Protein AF-A0A1S8XKI8-F1 (afdb_monomer_lite)

pLDDT: mean 92.6, std 11.6, range [47.66, 98.62]

Radius of gyration: 12.08 Å; chains: 1; bounding box: 31×24×32 Å

Sequence (72 aa):
MPLSGLVRAEHDRGLLGRLLGRDPALHAYELGDLDDFFWPYTSWFRRGGQVALLYHGAVPPTLLALAGPGGR

Structure (mmCIF, N/CA/C/O backbone):
data_AF-A0A1S8XKI8-F1
#
_entry.id   AF-A0A1S8XKI8-F1
#
loop_
_atom_site.group_PDB
_atom_site.id
_atom_site.type_symbol
_atom_site.label_atom_id
_atom_site.label_alt_id
_atom_site.label_comp_id
_atom_site.label_asym_id
_atom_site.label_entity_id
_atom_s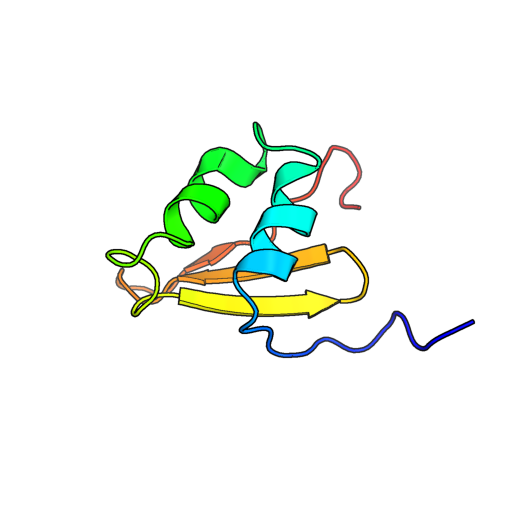ite.label_seq_id
_atom_site.pdbx_PDB_ins_code
_atom_site.Cartn_x
_atom_site.Cartn_y
_atom_site.Cartn_z
_atom_site.occupancy
_atom_site.B_iso_or_equiv
_atom_sit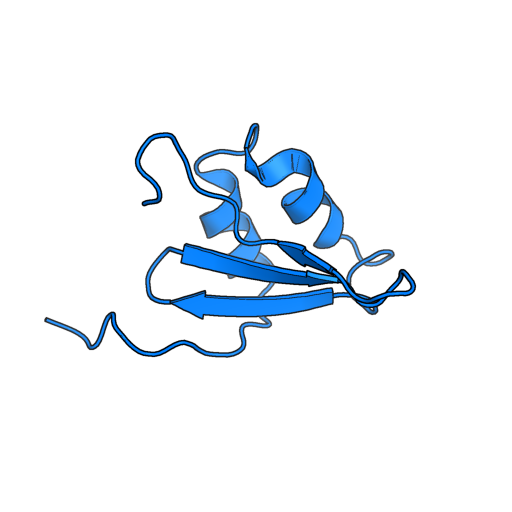e.auth_seq_id
_atom_site.auth_comp_id
_atom_site.auth_asym_id
_atom_site.auth_atom_id
_atom_site.pdbx_PDB_model_num
ATOM 1 N N . MET A 1 1 ? -15.299 -10.877 19.660 1.00 47.66 1 MET A N 1
ATOM 2 C CA . MET A 1 1 ? -14.399 -9.812 19.163 1.00 47.66 1 MET A CA 1
ATOM 3 C C . MET A 1 1 ? -13.304 -10.489 18.354 1.00 47.66 1 MET A C 1
ATOM 5 O O . MET A 1 1 ? -12.510 -11.192 18.969 1.00 47.66 1 MET A O 1
ATOM 9 N N . PRO A 1 2 ? -13.302 -10.428 17.011 1.00 48.84 2 PRO A N 1
ATOM 10 C CA . PRO A 1 2 ? -12.253 -11.090 16.245 1.00 48.84 2 PRO A CA 1
ATOM 11 C C . PRO A 1 2 ? -10.913 -10.396 16.516 1.00 48.84 2 PRO A C 1
ATOM 13 O O . PRO A 1 2 ? -10.880 -9.198 16.789 1.00 48.84 2 PRO A O 1
ATOM 16 N N . LEU A 1 3 ? -9.830 -11.172 16.472 1.00 55.12 3 LEU A N 1
ATOM 17 C CA . LEU A 1 3 ? -8.446 -10.779 16.752 1.00 55.12 3 LEU A CA 1
ATOM 18 C C . LEU A 1 3 ? -7.997 -9.603 15.860 1.00 55.12 3 LEU A C 1
ATOM 20 O O . LEU A 1 3 ? -7.379 -9.801 14.818 1.00 55.12 3 LEU A O 1
ATOM 24 N N . SER A 1 4 ? -8.294 -8.369 16.263 1.00 62.34 4 SER A N 1
ATOM 25 C CA . SER A 1 4 ? -7.912 -7.142 15.549 1.00 62.34 4 SER A CA 1
ATOM 26 C C . SER A 1 4 ? -6.423 -6.793 15.682 1.00 62.34 4 SER A C 1
ATOM 28 O O . SER A 1 4 ? -5.975 -5.809 15.103 1.00 62.34 4 SER A O 1
ATOM 30 N N . GLY A 1 5 ? -5.645 -7.585 16.429 1.00 71.81 5 GLY A N 1
ATOM 31 C CA . GLY A 1 5 ? -4.260 -7.265 16.782 1.00 71.81 5 GLY A CA 1
ATOM 32 C C . GLY A 1 5 ? -3.177 -7.779 15.830 1.00 71.81 5 GLY A C 1
ATOM 33 O O . GLY A 1 5 ? -2.069 -7.253 15.873 1.00 71.81 5 GLY A O 1
ATOM 34 N N . LEU A 1 6 ? -3.451 -8.780 14.982 1.00 88.75 6 LEU A N 1
ATOM 35 C CA . LEU A 1 6 ? -2.396 -9.376 14.153 1.00 88.75 6 LEU A CA 1
ATOM 36 C C . LEU A 1 6 ? -2.182 -8.581 12.860 1.00 88.75 6 LEU A C 1
ATOM 38 O O . LEU A 1 6 ? -3.128 -8.355 12.103 1.00 88.75 6 LEU A O 1
ATOM 42 N N . VAL A 1 7 ? -0.927 -8.224 12.595 1.00 94.06 7 VAL A N 1
ATOM 43 C CA . VAL A 1 7 ? -0.478 -7.737 11.288 1.00 94.06 7 VAL A CA 1
ATOM 44 C C . VAL A 1 7 ? -0.354 -8.925 10.334 1.00 94.06 7 VAL A C 1
ATOM 46 O O . VAL A 1 7 ? 0.175 -9.973 10.706 1.00 94.06 7 VAL A O 1
ATOM 49 N N . ARG A 1 8 ? -0.849 -8.780 9.105 1.00 95.81 8 ARG A N 1
ATOM 50 C CA . ARG A 1 8 ? -0.737 -9.789 8.042 1.00 95.81 8 ARG A CA 1
ATOM 51 C C . ARG A 1 8 ? -0.276 -9.133 6.753 1.00 95.81 8 ARG A C 1
ATOM 53 O O . ARG A 1 8 ? -0.670 -8.001 6.495 1.00 95.81 8 ARG A O 1
ATOM 60 N N . ALA A 1 9 ? 0.509 -9.849 5.954 1.00 97.88 9 ALA A N 1
ATOM 61 C CA . ALA A 1 9 ? 0.722 -9.462 4.567 1.00 97.88 9 ALA A CA 1
ATOM 62 C C . ALA A 1 9 ? -0.625 -9.489 3.826 1.00 97.88 9 ALA A C 1
ATOM 64 O O . ALA A 1 9 ? -1.436 -10.393 4.050 1.00 97.88 9 ALA A O 1
ATOM 65 N N . GLU A 1 10 ? -0.863 -8.491 2.988 1.00 98.00 10 GLU A N 1
ATOM 66 C CA . GLU A 1 10 ? -2.067 -8.347 2.176 1.00 98.00 10 GLU A CA 1
ATOM 67 C C . GLU A 1 10 ? -1.653 -8.240 0.707 1.00 98.00 10 GLU A C 1
ATOM 69 O O . GLU A 1 10 ? -0.671 -7.579 0.385 1.00 98.00 10 GLU A O 1
ATOM 74 N N . HIS A 1 11 ? -2.365 -8.918 -0.188 1.00 97.62 11 HIS A N 1
ATOM 75 C CA . HIS A 1 11 ? -2.066 -8.885 -1.627 1.00 97.62 11 HIS A CA 1
ATOM 76 C C . HIS A 1 11 ? -3.333 -8.726 -2.480 1.00 97.62 11 HIS A C 1
ATOM 78 O O . HIS A 1 11 ? -3.252 -8.641 -3.704 1.00 97.62 11 HIS A O 1
ATOM 84 N N . ASP A 1 12 ? -4.515 -8.660 -1.855 1.00 98.19 12 ASP A N 1
ATOM 85 C CA . ASP A 1 12 ? -5.757 -8.328 -2.548 1.00 98.19 12 ASP A CA 1
ATOM 86 C C . ASP A 1 12 ? -5.810 -6.816 -2.826 1.00 98.19 12 ASP A C 1
ATOM 88 O O . ASP A 1 12 ? -6.185 -6.013 -1.965 1.00 98.19 12 ASP A O 1
ATOM 92 N N . ARG A 1 13 ? -5.467 -6.429 -4.062 1.00 98.12 13 ARG A N 1
ATOM 93 C CA . ARG A 1 13 ? -5.541 -5.035 -4.537 1.00 98.12 13 ARG A CA 1
ATOM 94 C C . ARG A 1 13 ? -6.930 -4.422 -4.371 1.00 98.12 13 ARG A C 1
ATOM 96 O O . ARG A 1 13 ? -7.048 -3.246 -4.040 1.00 98.12 13 ARG A O 1
ATOM 103 N N . GLY A 1 14 ? -7.991 -5.205 -4.567 1.00 98.38 14 GLY A N 1
ATOM 104 C CA . GLY A 1 14 ? -9.363 -4.728 -4.426 1.00 98.38 14 GLY A CA 1
ATOM 105 C C . GLY A 1 14 ? -9.716 -4.424 -2.971 1.00 98.38 14 GLY A C 1
ATOM 106 O O . GLY A 1 14 ? -10.389 -3.433 -2.687 1.00 98.38 14 GLY A O 1
ATOM 107 N N . LEU A 1 15 ? -9.253 -5.250 -2.030 1.00 98.19 15 LEU A N 1
ATOM 108 C CA . LEU A 1 15 ? -9.387 -4.967 -0.601 1.00 98.19 15 LEU A CA 1
ATOM 109 C C . LEU A 1 15 ? -8.580 -3.734 -0.187 1.00 98.19 15 LEU A C 1
ATOM 111 O O . LEU A 1 15 ? -9.127 -2.886 0.517 1.00 98.19 15 LEU A O 1
ATOM 115 N N . LEU A 1 16 ? -7.330 -3.612 -0.639 1.00 98.50 16 LEU A N 1
ATOM 116 C CA . LEU A 1 16 ? -6.485 -2.445 -0.370 1.00 98.50 16 LEU A CA 1
ATOM 117 C C . LEU A 1 16 ? -7.137 -1.158 -0.888 1.00 98.50 16 LEU A C 1
ATOM 119 O O . LEU A 1 16 ? -7.326 -0.223 -0.113 1.00 98.50 16 LEU A O 1
ATOM 123 N N . GLY A 1 17 ? -7.609 -1.152 -2.138 1.00 98.44 17 GLY A N 1
ATOM 124 C CA . GLY A 1 17 ? -8.322 -0.012 -2.721 1.00 98.44 17 GLY A CA 1
ATOM 125 C C . GLY A 1 17 ? -9.576 0.381 -1.933 1.00 98.44 17 GLY A C 1
ATOM 126 O O . GLY A 1 17 ? -9.808 1.563 -1.692 1.00 98.44 17 GLY A O 1
ATOM 127 N N . ARG A 1 18 ? -10.358 -0.591 -1.437 1.00 98.38 18 ARG A N 1
ATOM 128 C CA . ARG A 1 18 ? -11.524 -0.309 -0.574 1.00 98.38 18 ARG A CA 1
ATOM 129 C C . ARG A 1 18 ? -11.150 0.285 0.786 1.00 98.38 18 ARG A C 1
ATOM 131 O O . ARG A 1 18 ? -11.943 1.038 1.346 1.00 98.38 18 ARG A O 1
ATOM 138 N N . LEU A 1 19 ? -10.011 -0.101 1.362 1.00 97.25 19 LEU A N 1
ATOM 139 C CA . LEU A 1 19 ? -9.560 0.403 2.663 1.00 97.25 19 LEU A CA 1
ATOM 140 C C . LEU A 1 19 ? -8.989 1.816 2.538 1.00 97.25 19 LEU A C 1
ATOM 142 O O . LEU A 1 19 ? -9.433 2.702 3.264 1.00 97.25 19 LEU A O 1
ATOM 146 N N . LEU A 1 20 ? -8.074 2.016 1.589 1.00 97.44 20 LEU A N 1
ATOM 147 C CA . LEU A 1 20 ? -7.428 3.299 1.302 1.00 97.44 20 LEU A CA 1
ATOM 148 C C . LEU A 1 20 ? -8.437 4.331 0.776 1.00 97.44 20 LEU A C 1
ATOM 150 O O . LEU A 1 20 ? -8.419 5.491 1.172 1.00 97.44 20 LEU A O 1
ATOM 154 N N . GLY A 1 21 ? -9.404 3.895 -0.037 1.00 97.25 21 GLY A N 1
ATOM 155 C CA . GLY A 1 21 ? -10.454 4.752 -0.595 1.00 97.25 21 GLY A CA 1
ATOM 156 C C . GLY A 1 21 ? -11.443 5.332 0.425 1.00 97.25 21 GLY A C 1
ATOM 157 O O . GLY A 1 21 ? -12.337 6.077 0.034 1.00 97.25 21 GLY A O 1
ATOM 158 N N . ARG A 1 22 ? -11.313 5.016 1.721 1.00 95.94 22 ARG A N 1
ATOM 159 C CA . ARG A 1 22 ? -12.081 5.674 2.795 1.00 95.94 22 ARG A CA 1
ATOM 160 C C . ARG A 1 22 ? -11.632 7.115 3.034 1.00 95.94 22 ARG A C 1
ATOM 162 O O . ARG A 1 22 ? -12.457 7.925 3.443 1.00 95.94 22 ARG A O 1
ATOM 169 N N . ASP A 1 23 ? -10.361 7.409 2.771 1.00 96.19 23 ASP A N 1
ATOM 170 C CA . ASP A 1 23 ? -9.793 8.759 2.774 1.00 96.19 23 ASP A CA 1
ATOM 171 C C . ASP A 1 23 ? -8.784 8.889 1.615 1.00 96.19 23 ASP A C 1
ATOM 173 O O . ASP A 1 23 ? -7.569 8.789 1.801 1.00 96.19 23 ASP A O 1
ATOM 177 N N . PRO A 1 24 ? -9.273 9.061 0.374 1.00 96.38 24 PRO A N 1
ATOM 178 C CA . PRO A 1 24 ? -8.415 9.062 -0.806 1.00 96.38 24 PRO A CA 1
ATOM 179 C C . PRO A 1 24 ? -7.467 10.265 -0.857 1.00 96.38 24 PRO A C 1
ATOM 181 O O . PRO A 1 24 ? -6.469 10.210 -1.568 1.00 96.38 24 PRO A O 1
ATOM 184 N N . ALA A 1 25 ? -7.755 11.342 -0.119 1.00 96.69 25 ALA A N 1
ATOM 185 C CA . ALA A 1 25 ? -6.860 12.489 -0.031 1.00 96.69 25 ALA A CA 1
ATOM 186 C C . ALA A 1 25 ? -5.630 12.160 0.826 1.00 96.69 25 ALA A C 1
ATOM 188 O O . ALA A 1 25 ? -4.509 12.476 0.427 1.00 96.69 25 ALA A O 1
ATOM 189 N N . LEU A 1 26 ? -5.826 11.481 1.963 1.00 96.31 26 LEU A N 1
ATOM 190 C CA . LEU A 1 26 ? -4.730 10.984 2.799 1.00 96.31 26 LEU A CA 1
ATOM 191 C C . LEU A 1 26 ? -3.888 9.930 2.065 1.00 96.31 26 LEU A C 1
ATOM 193 O O . LEU A 1 26 ? -2.663 9.938 2.167 1.00 96.31 26 LEU A O 1
ATOM 197 N N . HIS A 1 27 ? -4.548 9.051 1.309 1.00 97.38 27 HIS A N 1
ATOM 198 C CA . HIS A 1 27 ? -3.947 7.862 0.700 1.00 97.38 27 HIS A CA 1
ATOM 199 C C . HIS A 1 27 ? -3.689 7.992 -0.811 1.00 97.38 27 HIS A C 1
ATOM 201 O O . HIS A 1 27 ? -3.572 6.984 -1.503 1.00 97.38 27 HIS A O 1
ATOM 207 N N . ALA A 1 28 ? -3.604 9.212 -1.351 1.00 97.19 28 ALA A N 1
ATOM 208 C CA . ALA A 1 28 ? -3.526 9.438 -2.799 1.00 97.19 28 ALA A CA 1
ATOM 209 C C . ALA A 1 28 ? -2.352 8.699 -3.472 1.00 97.19 28 ALA A C 1
ATOM 211 O O . ALA A 1 28 ? -2.526 8.108 -4.535 1.00 97.19 28 ALA A O 1
ATOM 212 N N . TYR A 1 29 ? -1.174 8.694 -2.839 1.00 95.81 29 TYR A N 1
ATOM 213 C CA . TYR A 1 29 ? 0.000 7.985 -3.361 1.00 95.81 29 TYR A CA 1
ATOM 214 C C . TYR A 1 29 ? -0.134 6.466 -3.228 1.00 95.81 29 TYR A C 1
ATOM 216 O O . TYR A 1 29 ? 0.072 5.754 -4.204 1.00 95.81 29 TYR A O 1
ATOM 224 N N . GLU A 1 30 ? -0.595 5.985 -2.071 1.00 97.88 30 GLU A N 1
ATOM 225 C CA . GLU A 1 30 ? -0.847 4.558 -1.836 1.00 97.88 30 GLU A CA 1
ATOM 226 C C . GLU A 1 30 ? -1.898 3.986 -2.807 1.00 97.88 30 GLU A C 1
ATOM 228 O O . GLU A 1 30 ? -1.816 2.829 -3.207 1.00 97.88 30 GLU A O 1
ATOM 233 N N . LEU A 1 31 ? -2.882 4.788 -3.227 1.00 98.38 31 LEU A N 1
ATOM 234 C CA . LEU A 1 31 ? -3.846 4.396 -4.257 1.00 98.38 31 LEU A CA 1
ATOM 235 C C . LEU A 1 31 ? -3.200 4.266 -5.643 1.00 98.38 31 LEU A C 1
ATOM 237 O O . LEU A 1 31 ? -3.553 3.344 -6.374 1.00 98.38 31 LEU A O 1
ATOM 241 N N . GLY A 1 32 ? -2.253 5.142 -5.991 1.00 98.00 32 GLY A N 1
ATOM 242 C CA . GLY A 1 32 ? -1.468 5.026 -7.227 1.00 98.00 32 GLY A CA 1
ATOM 243 C C . GLY A 1 32 ? -0.540 3.808 -7.227 1.00 98.00 32 GLY A C 1
ATOM 244 O O . GLY A 1 32 ? -0.350 3.170 -8.258 1.00 98.00 32 GLY A O 1
ATOM 245 N N . ASP A 1 33 ? -0.042 3.404 -6.058 1.00 98.12 33 ASP A N 1
ATOM 246 C CA . ASP A 1 33 ? 0.799 2.212 -5.899 1.00 98.12 33 ASP A CA 1
ATOM 247 C C . ASP A 1 33 ? 0.065 0.881 -6.194 1.00 98.12 33 ASP A C 1
ATOM 249 O O . ASP A 1 33 ? 0.697 -0.173 -6.308 1.00 98.12 33 ASP A O 1
ATOM 253 N N . LEU A 1 34 ? -1.267 0.909 -6.355 1.00 98.38 34 LEU A N 1
ATOM 254 C CA . LEU A 1 34 ? -2.063 -0.246 -6.793 1.00 98.38 34 LEU A CA 1
ATOM 255 C C . LEU A 1 34 ? -2.015 -0.484 -8.314 1.00 98.38 34 LEU A C 1
ATOM 257 O O . LEU A 1 34 ? -2.417 -1.565 -8.769 1.00 98.38 34 LEU A O 1
ATOM 261 N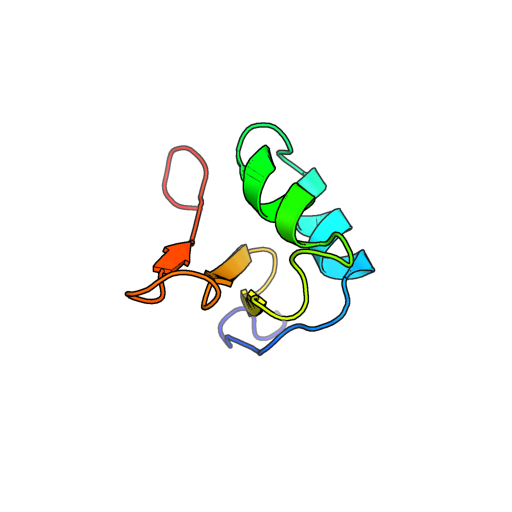 N . ASP A 1 35 ? -1.531 0.488 -9.090 1.00 98.12 35 ASP A N 1
ATOM 262 C CA . ASP A 1 35 ? -1.374 0.362 -10.537 1.00 98.12 35 ASP A CA 1
ATOM 263 C C . ASP A 1 35 ? -0.292 -0.667 -10.895 1.00 98.12 35 ASP A C 1
ATOM 265 O O . ASP A 1 35 ? 0.711 -0.833 -10.197 1.00 98.12 35 ASP A O 1
ATOM 269 N N . ASP A 1 36 ? -0.461 -1.339 -12.039 1.00 98.31 36 ASP A N 1
ATOM 270 C CA . ASP A 1 36 ? 0.442 -2.409 -12.498 1.00 98.31 36 ASP A CA 1
ATOM 271 C C . ASP A 1 36 ? 1.909 -1.983 -12.594 1.00 98.31 36 ASP A C 1
ATOM 273 O O . ASP A 1 36 ? 2.804 -2.806 -12.403 1.00 98.31 36 ASP A O 1
ATOM 277 N N . PHE A 1 37 ? 2.160 -0.705 -12.878 1.00 97.50 37 PHE A N 1
ATOM 278 C CA . PHE A 1 37 ? 3.511 -0.164 -12.964 1.00 97.50 37 PHE A CA 1
ATOM 279 C C . PHE A 1 37 ? 4.228 -0.161 -11.605 1.00 97.50 37 PHE A C 1
ATOM 281 O O . PHE A 1 37 ? 5.413 -0.486 -11.539 1.00 97.50 37 PHE A O 1
ATOM 288 N N . PHE A 1 38 ? 3.519 0.184 -10.526 1.00 97.44 38 PHE A N 1
ATOM 289 C CA . PHE A 1 38 ? 4.092 0.329 -9.185 1.00 97.44 38 PHE A CA 1
ATOM 290 C C . PHE A 1 38 ? 4.000 -0.953 -8.358 1.00 97.44 38 PHE A C 1
ATOM 292 O O . PHE A 1 38 ? 4.893 -1.221 -7.553 1.00 97.44 38 PHE A O 1
ATOM 299 N N . TRP A 1 39 ? 2.980 -1.783 -8.597 1.00 97.88 39 TRP A N 1
ATOM 300 C CA . TRP A 1 39 ? 2.703 -2.991 -7.819 1.00 97.88 39 TRP A CA 1
ATOM 301 C C . TRP A 1 39 ? 3.919 -3.898 -7.553 1.00 97.88 39 TRP A C 1
ATOM 303 O O . TRP A 1 39 ? 4.090 -4.314 -6.403 1.00 97.88 39 TRP A O 1
ATOM 313 N N . PRO A 1 40 ? 4.811 -4.179 -8.532 1.00 98.00 40 PRO A N 1
ATOM 314 C CA . PRO A 1 40 ? 5.990 -5.023 -8.311 1.00 98.00 40 PRO A CA 1
ATOM 315 C C . PRO A 1 40 ? 6.984 -4.470 -7.282 1.00 98.00 40 PRO A C 1
ATOM 317 O O . PRO A 1 40 ? 7.854 -5.207 -6.825 1.00 98.00 40 PRO A O 1
ATOM 320 N N . TYR A 1 41 ? 6.876 -3.188 -6.935 1.00 98.19 41 TYR A N 1
ATOM 321 C CA . TYR A 1 41 ? 7.758 -2.471 -6.018 1.00 98.19 41 TYR A CA 1
ATOM 322 C C . TYR A 1 41 ? 7.130 -2.236 -4.639 1.00 98.19 41 TYR A C 1
ATOM 324 O O . TYR A 1 41 ? 7.670 -1.468 -3.840 1.00 98.19 41 TYR A O 1
ATOM 332 N N . THR A 1 42 ? 5.988 -2.870 -4.364 1.00 98.50 42 THR A N 1
ATOM 333 C CA . THR A 1 42 ? 5.188 -2.637 -3.162 1.00 98.50 42 THR A CA 1
ATOM 334 C C . THR A 1 42 ? 4.935 -3.940 -2.409 1.00 98.50 42 THR A C 1
ATOM 336 O O . THR A 1 42 ? 4.631 -4.981 -2.991 1.00 98.50 42 THR A O 1
ATOM 339 N N . SER A 1 43 ? 5.036 -3.886 -1.085 1.00 98.62 43 SER A N 1
ATOM 340 C CA . SER A 1 43 ? 4.637 -4.963 -0.179 1.00 98.62 43 SER A CA 1
ATOM 341 C C . SER A 1 43 ? 3.678 -4.406 0.864 1.00 98.62 43 SER A C 1
ATOM 343 O O . SER A 1 43 ? 4.000 -3.431 1.539 1.00 98.62 43 SER A O 1
ATOM 345 N N . TRP A 1 44 ? 2.508 -5.019 1.018 1.00 98.62 44 TRP A N 1
ATOM 346 C CA . TRP A 1 44 ? 1.426 -4.460 1.826 1.00 98.62 44 TRP A CA 1
ATOM 347 C C . TRP A 1 44 ? 1.169 -5.270 3.088 1.00 98.62 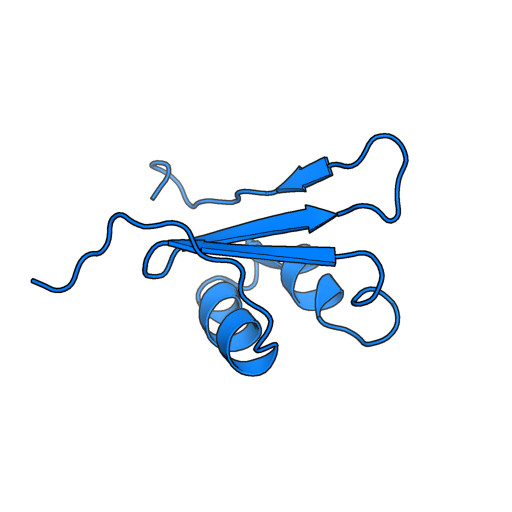44 TRP A C 1
ATOM 349 O O . TRP A 1 44 ? 1.225 -6.502 3.091 1.00 98.62 44 TRP A O 1
ATOM 359 N N . PHE A 1 45 ? 0.833 -4.565 4.163 1.00 98.12 45 PHE A N 1
ATOM 360 C CA . PHE A 1 45 ? 0.504 -5.141 5.456 1.00 98.12 45 PHE A CA 1
ATOM 361 C C . PHE A 1 45 ? -0.791 -4.544 5.986 1.00 98.12 45 PHE A C 1
ATOM 363 O O . PHE A 1 45 ? -1.071 -3.362 5.808 1.00 98.12 45 PHE A O 1
ATOM 370 N N . ARG A 1 46 ? -1.578 -5.357 6.686 1.00 95.56 46 ARG A N 1
ATOM 371 C CA . ARG A 1 46 ? -2.860 -4.943 7.245 1.00 95.56 46 ARG A CA 1
ATOM 372 C C . ARG A 1 46 ? -3.017 -5.390 8.685 1.00 95.56 46 ARG A C 1
ATOM 374 O O . ARG A 1 46 ? -2.675 -6.517 9.043 1.00 95.56 46 ARG A O 1
ATOM 381 N N . ARG A 1 47 ? -3.631 -4.523 9.490 1.00 93.94 47 ARG A N 1
ATOM 382 C CA . ARG A 1 47 ? -4.131 -4.834 10.834 1.00 93.94 47 ARG A CA 1
ATOM 383 C C . ARG A 1 47 ? -5.539 -4.271 10.983 1.00 93.94 47 ARG A C 1
ATOM 385 O O . ARG A 1 47 ? -5.738 -3.062 11.061 1.00 93.94 47 ARG A O 1
ATOM 392 N N . GLY A 1 48 ? -6.541 -5.148 11.004 1.00 90.62 48 GLY A N 1
ATOM 393 C CA . GLY A 1 48 ? -7.937 -4.709 10.973 1.00 90.62 48 GLY A CA 1
ATOM 394 C C . GLY A 1 48 ? -8.232 -3.902 9.701 1.00 90.62 48 GLY A C 1
ATOM 395 O O . GLY A 1 48 ? -8.113 -4.442 8.602 1.00 90.62 48 GLY A O 1
ATOM 396 N N . GLY A 1 49 ? -8.624 -2.635 9.861 1.00 90.94 49 GLY A N 1
ATOM 397 C CA . GLY A 1 49 ? -8.861 -1.694 8.758 1.00 90.94 49 GLY A CA 1
ATOM 398 C C . GLY A 1 49 ? -7.675 -0.792 8.401 1.00 90.94 49 GLY A C 1
ATOM 399 O O . GLY A 1 49 ? -7.823 0.008 7.488 1.00 90.94 49 GLY A O 1
ATOM 400 N N . GLN A 1 50 ? -6.549 -0.905 9.112 1.00 93.38 50 GLN A N 1
ATOM 401 C CA . GLN A 1 50 ? -5.338 -0.111 8.879 1.00 93.38 50 GLN A CA 1
ATOM 402 C C . GLN A 1 50 ? -4.424 -0.818 7.885 1.00 93.38 50 GLN A C 1
ATOM 404 O O . GLN A 1 50 ? -4.269 -2.042 7.964 1.00 93.38 50 GLN A O 1
ATOM 409 N N . VAL A 1 51 ? -3.799 -0.044 7.004 1.00 96.69 51 VAL A N 1
ATOM 410 C CA . VAL A 1 51 ? -2.901 -0.513 5.947 1.00 96.69 51 VAL A CA 1
ATOM 411 C C . VAL A 1 51 ? -1.537 0.155 6.120 1.00 96.69 51 VAL A C 1
ATOM 413 O O . VAL A 1 51 ? -1.456 1.301 6.553 1.00 96.69 51 VAL A O 1
ATOM 416 N N . ALA A 1 52 ? -0.475 -0.587 5.830 1.00 97.44 52 ALA A N 1
ATOM 417 C CA . ALA A 1 52 ? 0.874 -0.065 5.691 1.00 97.44 52 ALA A CA 1
ATOM 418 C C . ALA A 1 52 ? 1.498 -0.600 4.400 1.00 97.44 52 ALA A C 1
ATOM 420 O O . ALA A 1 52 ? 1.295 -1.764 4.039 1.00 97.44 52 ALA A O 1
ATOM 421 N N . LEU A 1 53 ? 2.284 0.245 3.746 1.00 98.56 53 LEU A N 1
ATOM 422 C CA . LEU A 1 53 ? 2.986 -0.037 2.503 1.00 98.56 53 LEU A CA 1
ATOM 423 C C . LEU A 1 53 ? 4.493 -0.001 2.751 1.00 98.56 53 LEU A C 1
ATOM 425 O O . LEU A 1 53 ? 5.027 1.009 3.192 1.00 98.56 53 LEU A O 1
ATOM 429 N N . LEU A 1 54 ? 5.201 -1.072 2.413 1.00 98.50 54 LEU A N 1
ATOM 430 C CA . LEU A 1 54 ? 6.643 -1.041 2.203 1.00 98.50 54 LEU A CA 1
ATOM 431 C C . LEU A 1 54 ? 6.918 -0.861 0.709 1.00 98.50 54 LEU A C 1
ATOM 433 O O . LEU A 1 54 ? 6.759 -1.798 -0.074 1.00 98.50 54 LEU A O 1
ATOM 437 N N . TYR A 1 55 ? 7.357 0.334 0.330 1.00 98.19 55 TYR A N 1
ATOM 438 C CA . TYR A 1 55 ? 7.810 0.640 -1.018 1.00 98.19 55 TYR A CA 1
ATOM 439 C C . TYR A 1 55 ? 9.306 0.343 -1.149 1.00 98.19 55 TYR A C 1
ATOM 441 O O . TYR A 1 55 ? 10.138 0.926 -0.450 1.00 98.19 55 TYR A O 1
ATOM 449 N N . HIS A 1 56 ? 9.657 -0.565 -2.051 1.00 97.94 56 HIS A N 1
ATOM 450 C CA . HIS A 1 56 ? 11.025 -1.020 -2.304 1.00 97.94 56 HIS A CA 1
ATOM 451 C C . HIS A 1 56 ? 11.492 -0.738 -3.744 1.00 97.94 56 HIS A C 1
ATOM 453 O O . HIS A 1 56 ? 12.471 -1.323 -4.202 1.00 97.94 56 HIS A O 1
ATOM 459 N N . GLY A 1 57 ? 10.809 0.168 -4.456 1.00 95.31 57 GLY A N 1
ATOM 460 C CA . GLY A 1 57 ? 11.246 0.707 -5.753 1.00 95.31 57 GLY A CA 1
ATOM 461 C C . GLY A 1 57 ? 12.250 1.861 -5.640 1.00 95.31 57 GLY A C 1
ATOM 462 O O . GLY A 1 57 ? 12.863 2.247 -6.631 1.00 95.31 57 GLY A O 1
ATOM 463 N N . ALA A 1 58 ? 12.437 2.404 -4.435 1.00 93.19 58 ALA A N 1
ATOM 464 C CA . ALA A 1 58 ? 13.463 3.391 -4.112 1.00 93.19 58 ALA A CA 1
ATOM 465 C C . ALA A 1 58 ? 14.499 2.806 -3.144 1.00 93.19 58 ALA A C 1
ATOM 467 O O . ALA A 1 58 ? 14.234 1.840 -2.425 1.00 93.19 58 ALA A O 1
ATOM 468 N N . VAL A 1 59 ? 15.681 3.426 -3.117 1.00 95.06 59 VAL A N 1
ATOM 469 C CA . VAL A 1 59 ? 16.753 3.095 -2.176 1.00 95.06 59 VAL A CA 1
ATOM 470 C C . VAL A 1 59 ? 17.039 4.328 -1.310 1.00 95.06 59 VAL A C 1
ATOM 472 O O . VAL A 1 59 ? 17.446 5.353 -1.858 1.00 95.06 59 VAL A O 1
ATOM 475 N N . PRO A 1 60 ? 16.851 4.248 0.021 1.00 95.94 60 PRO A N 1
ATOM 476 C CA . PRO A 1 60 ? 16.428 3.068 0.785 1.00 95.94 60 PRO A CA 1
ATOM 477 C C . PRO A 1 60 ? 14.925 2.740 0.633 1.00 95.94 60 PRO A C 1
ATOM 479 O O . PRO A 1 60 ? 14.134 3.635 0.321 1.00 95.94 60 PRO A O 1
ATOM 482 N N . PRO A 1 61 ? 14.507 1.484 0.906 1.00 97.69 61 PRO A N 1
ATOM 483 C CA . PRO A 1 61 ? 13.092 1.145 1.029 1.00 97.69 61 PRO A CA 1
ATOM 484 C C . PRO A 1 61 ? 12.395 2.024 2.072 1.00 97.69 61 PRO A C 1
ATOM 486 O O . PRO A 1 61 ? 12.974 2.340 3.113 1.00 97.69 61 PRO A O 1
ATOM 489 N N . THR A 1 62 ? 11.148 2.403 1.801 1.00 97.25 62 THR A N 1
ATOM 490 C CA . THR A 1 62 ? 10.368 3.326 2.636 1.00 97.25 62 THR A CA 1
ATOM 491 C C . THR A 1 62 ? 9.087 2.652 3.111 1.00 97.25 62 THR A C 1
ATOM 493 O O . THR A 1 62 ? 8.338 2.103 2.308 1.00 97.25 62 THR A O 1
ATOM 496 N N . LEU A 1 63 ? 8.830 2.696 4.421 1.00 97.44 63 LEU A N 1
ATOM 497 C CA . LEU A 1 63 ? 7.579 2.228 5.016 1.00 97.44 63 LEU A CA 1
ATOM 498 C C . LEU A 1 63 ? 6.625 3.412 5.219 1.00 97.44 63 LEU A C 1
ATOM 500 O O . LEU A 1 63 ? 6.950 4.349 5.947 1.00 97.44 63 LEU A O 1
ATOM 504 N N . LEU A 1 64 ? 5.445 3.341 4.613 1.00 96.56 64 LEU A N 1
ATOM 505 C CA . LEU A 1 64 ? 4.340 4.272 4.788 1.00 96.56 64 LEU A CA 1
ATOM 506 C C . LEU A 1 64 ? 3.293 3.633 5.708 1.00 96.56 64 LEU A C 1
ATOM 508 O O . LEU A 1 64 ? 2.882 2.490 5.514 1.00 96.56 64 LEU A O 1
ATOM 512 N N . ALA A 1 65 ? 2.880 4.380 6.728 1.00 95.56 65 ALA A N 1
ATOM 513 C CA . ALA A 1 65 ? 1.818 4.009 7.661 1.00 95.56 65 ALA A CA 1
ATOM 514 C C . ALA A 1 65 ? 0.998 5.265 7.970 1.00 95.56 65 ALA A C 1
ATOM 516 O O . ALA A 1 65 ? 1.110 5.859 9.046 1.00 95.56 65 ALA A O 1
ATOM 517 N N . LEU A 1 66 ? 0.261 5.732 6.962 1.00 94.81 66 LEU A N 1
ATOM 518 C CA . LEU A 1 66 ? -0.489 6.978 7.044 1.00 94.81 66 LEU A CA 1
ATOM 519 C C . LEU A 1 66 ? -1.744 6.785 7.897 1.00 94.81 66 LEU A C 1
ATOM 521 O O . LEU A 1 66 ? -2.442 5.778 7.795 1.00 94.81 66 LEU A O 1
ATOM 525 N N . ALA A 1 67 ? -2.019 7.763 8.753 1.00 92.06 67 ALA A N 1
ATOM 526 C CA . ALA A 1 67 ? -3.187 7.781 9.616 1.00 92.06 67 ALA A CA 1
ATOM 527 C C . ALA A 1 67 ? -3.721 9.206 9.728 1.00 92.06 67 ALA A C 1
ATOM 529 O O . ALA A 1 67 ? -2.972 10.181 9.610 1.00 92.06 67 ALA A O 1
ATOM 530 N N . GLY A 1 68 ? -5.023 9.317 9.980 1.00 87.19 68 GLY A N 1
ATOM 531 C CA . GLY A 1 68 ? -5.658 10.605 10.199 1.00 87.19 68 GLY A CA 1
ATOM 532 C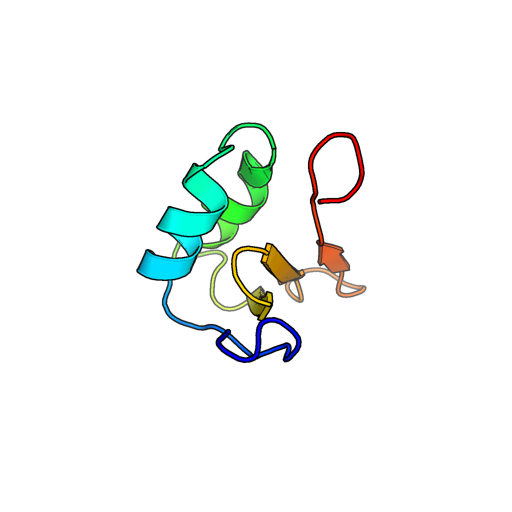 C . GLY A 1 68 ? -5.206 11.271 11.507 1.00 87.19 68 GLY A C 1
ATOM 533 O O . GLY A 1 68 ? -4.462 10.690 12.312 1.00 87.19 68 GLY A O 1
ATOM 534 N N . PRO A 1 69 ? -5.694 12.494 11.770 1.00 82.00 69 PRO A N 1
ATOM 535 C CA . PRO A 1 69 ? -5.470 13.179 13.038 1.00 82.00 69 PRO A CA 1
ATOM 536 C C . PRO A 1 69 ? -5.842 12.273 14.227 1.00 82.00 69 PRO A C 1
ATOM 538 O O . PRO A 1 69 ? -6.975 11.810 14.339 1.00 82.00 69 PRO A O 1
ATOM 541 N N . GLY A 1 70 ? -4.877 11.993 15.110 1.00 81.62 70 GLY A N 1
ATOM 542 C CA . GLY A 1 70 ? -5.043 11.073 16.246 1.00 81.62 70 GLY A CA 1
ATOM 543 C C . GLY A 1 70 ? -4.423 9.680 16.069 1.00 81.62 70 GLY A C 1
ATOM 544 O O . GLY A 1 70 ? -4.512 8.874 16.995 1.00 81.62 70 GLY A O 1
ATOM 545 N N . GLY A 1 71 ? -3.777 9.400 14.929 1.00 73.94 71 GLY A N 1
ATOM 546 C CA . GLY A 1 71 ? -2.970 8.189 14.718 1.00 73.94 71 GLY A CA 1
ATOM 547 C C . GLY A 1 71 ? -3.783 6.894 14.666 1.00 73.94 71 GLY A C 1
ATOM 548 O O . GLY A 1 71 ? -3.295 5.841 15.083 1.00 73.94 71 GLY A O 1
ATOM 549 N N . ARG A 1 72 ? -5.043 6.983 14.232 1.00 60.12 72 ARG A N 1
ATOM 550 C CA . ARG A 1 72 ? -5.986 5.863 14.171 1.00 60.12 72 ARG A CA 1
ATOM 551 C C . ARG A 1 72 ? -6.293 5.440 12.749 1.00 60.12 72 ARG A C 1
ATOM 553 O O . ARG A 1 72 ? -6.450 6.345 11.904 1.00 60.12 72 ARG A O 1
#

Secondary structure (DSSP, 8-state):
---TT--EEE--HHHHHHHHTTSTTTTHHHHHT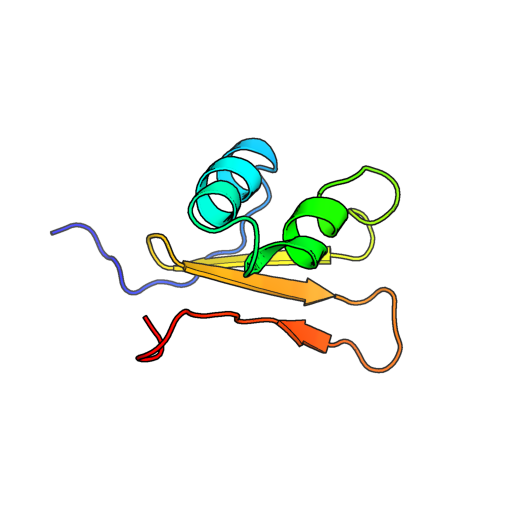TSTTTGGGEEEEEETTEEEEEE-SSSS-EEE----TT--

Foldseek 3Di:
DPDLPDKDWDDPLVLQCVLCVVCCVQCVVVNVCSDPVNVVQWTWIDRRSFIKIFGRPDPPIDIDGTDDPPSD